Protein AF-A0A6S6XUQ8-F1 (afdb_monomer)

pLDDT: mean 86.18, std 13.91, range [40.44, 96.62]

Solvent-accessible surface area (backbone atoms only — not comparable to full-atom values): 4450 Å² total; per-residue (Å²): 133,80,53,65,45,78,56,96,90,40,78,32,50,36,78,47,63,39,65,35,90,90,75,74,43,66,76,40,76,38,60,66,73,86,82,76,52,72,67,61,49,50,53,49,52,54,52,48,45,74,75,41,46,80,78,46,48,64,59,55,54,50,53,53,54,61,65,60,71,75,114

Sequence (71 aa):
MYGTYNVGGREYPIIDMVENPDTGIKDIPLVDIPMMSDERWMELCEESRRKHPELYKQYETELKKEGSAAV

Radius of gyration: 19.79 Å; Cα contacts (8 Å, |Δi|>4): 60; chains: 1; bounding box: 35×37×48 Å

Mean predicted aligned error: 8.96 Å

Structure (mmCIF, N/CA/C/O backbone):
data_AF-A0A6S6XUQ8-F1
#
_entry.id   AF-A0A6S6XUQ8-F1
#
loop_
_atom_site.group_PDB
_atom_site.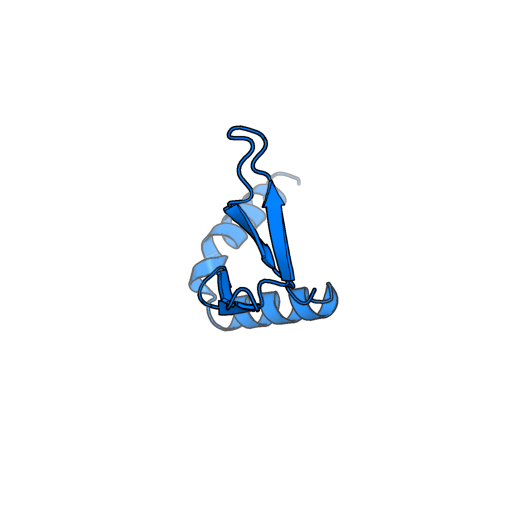id
_atom_site.type_symbol
_atom_site.label_atom_id
_atom_site.label_alt_id
_atom_site.label_comp_id
_atom_site.label_asym_id
_atom_site.label_entity_id
_atom_site.label_seq_id
_atom_site.pdbx_PDB_ins_code
_atom_site.Cartn_x
_atom_site.Cartn_y
_atom_site.Cartn_z
_atom_site.occupancy
_atom_site.B_iso_or_equiv
_atom_site.auth_seq_id
_atom_site.auth_comp_id
_atom_site.auth_asym_id
_atom_site.auth_atom_id
_atom_site.pdbx_PDB_model_num
ATOM 1 N N . MET A 1 1 ? 2.739 -12.264 -19.948 1.00 63.88 1 MET A N 1
ATOM 2 C CA . MET A 1 1 ? 2.085 -11.930 -18.666 1.00 63.88 1 MET A CA 1
ATOM 3 C C . MET A 1 1 ? 3.080 -12.286 -17.574 1.00 63.88 1 MET A C 1
ATOM 5 O O . MET A 1 1 ? 3.503 -13.434 -17.554 1.00 63.88 1 MET A O 1
ATOM 9 N N . TYR A 1 2 ? 3.534 -11.317 -16.775 1.00 84.12 2 TYR A N 1
ATOM 10 C CA . TYR A 1 2 ? 4.673 -11.468 -15.851 1.00 84.12 2 TYR A CA 1
ATOM 11 C C . TYR A 1 2 ? 4.338 -12.211 -14.541 1.00 84.12 2 TYR A C 1
ATOM 13 O O . TYR A 1 2 ? 5.231 -12.486 -13.750 1.00 84.12 2 TYR A O 1
ATOM 21 N N . GLY A 1 3 ? 3.070 -12.583 -14.332 1.00 93.00 3 GLY A N 1
ATOM 22 C CA . GLY A 1 3 ? 2.597 -13.243 -13.114 1.00 93.00 3 GLY A CA 1
ATOM 23 C C . GLY A 1 3 ?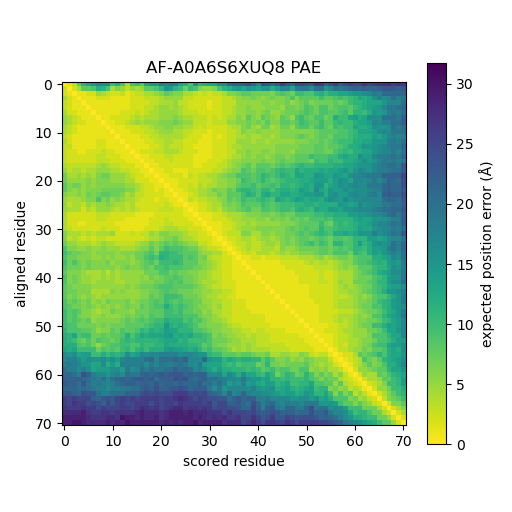 2.092 -12.242 -12.076 1.00 93.00 3 GLY A C 1
ATOM 24 O O . GLY A 1 3 ? 1.624 -11.155 -12.430 1.00 93.00 3 GLY A O 1
ATOM 25 N N . THR A 1 4 ? 2.162 -12.629 -10.805 1.00 95.19 4 THR A N 1
ATOM 26 C CA . THR A 1 4 ? 1.833 -11.776 -9.659 1.00 95.19 4 THR A CA 1
ATOM 27 C C . THR A 1 4 ? 3.044 -11.593 -8.758 1.00 95.19 4 THR A C 1
ATOM 29 O O . THR A 1 4 ? 3.998 -12.370 -8.812 1.00 95.19 4 THR A O 1
ATOM 32 N N . TYR A 1 5 ? 3.007 -10.549 -7.940 1.00 94.88 5 TYR A N 1
ATOM 33 C CA . TYR A 1 5 ? 4.013 -10.266 -6.931 1.00 94.88 5 TYR A CA 1
ATOM 34 C C . TYR A 1 5 ? 3.355 -10.052 -5.569 1.00 94.88 5 TYR A C 1
ATOM 36 O O . TYR A 1 5 ? 2.323 -9.380 -5.465 1.00 94.88 5 TYR A O 1
ATOM 44 N N . ASN A 1 6 ? 3.975 -10.595 -4.521 1.00 95.19 6 ASN A N 1
ATOM 45 C CA . ASN A 1 6 ? 3.472 -10.486 -3.161 1.00 95.19 6 ASN A CA 1
ATOM 46 C C . ASN A 1 6 ? 3.892 -9.159 -2.519 1.00 95.19 6 ASN A C 1
ATOM 48 O O . ASN A 1 6 ? 5.079 -8.911 -2.306 1.00 95.19 6 ASN A O 1
ATOM 52 N N . VAL A 1 7 ? 2.917 -8.332 -2.145 1.00 92.31 7 VAL A N 1
ATOM 53 C CA . VAL A 1 7 ? 3.131 -7.118 -1.351 1.00 92.31 7 VAL A CA 1
ATOM 54 C C . VAL A 1 7 ? 2.304 -7.221 -0.078 1.00 92.31 7 VAL A C 1
ATOM 56 O O . VAL A 1 7 ? 1.072 -7.209 -0.112 1.00 92.31 7 VAL A O 1
ATOM 59 N N . GLY A 1 8 ? 2.982 -7.350 1.064 1.00 88.25 8 GLY A N 1
ATOM 60 C CA . GLY A 1 8 ? 2.330 -7.405 2.376 1.00 88.25 8 GLY A CA 1
ATOM 61 C C . GLY A 1 8 ? 1.321 -8.552 2.520 1.00 88.25 8 GLY A C 1
ATOM 62 O O . GLY A 1 8 ? 0.280 -8.370 3.148 1.00 88.25 8 GLY A O 1
ATOM 63 N N . GLY A 1 9 ? 1.587 -9.714 1.908 1.00 93.12 9 GLY A N 1
ATOM 64 C CA . GLY A 1 9 ? 0.703 -10.882 1.963 1.00 93.12 9 GLY A CA 1
ATOM 65 C C . GLY A 1 9 ? -0.447 -10.874 0.951 1.00 93.12 9 GLY A C 1
ATOM 66 O O . GLY A 1 9 ? -1.309 -11.749 1.017 1.00 93.12 9 GLY A O 1
ATOM 67 N N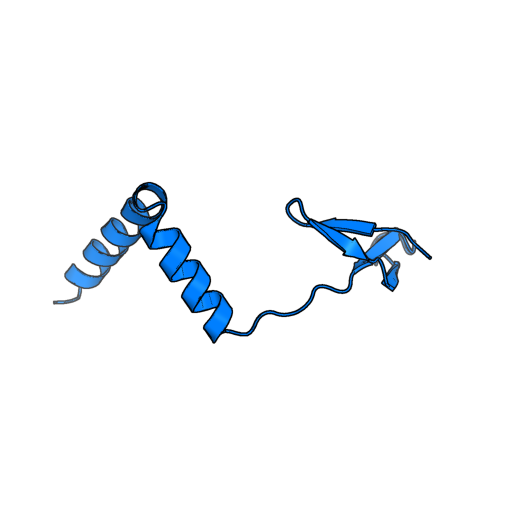 . ARG A 1 10 ? -0.480 -9.916 0.016 1.00 91.25 10 ARG A N 1
ATOM 68 C CA . ARG A 1 10 ? -1.447 -9.868 -1.091 1.00 91.25 10 ARG A CA 1
ATOM 69 C C . ARG A 1 10 ? -0.734 -9.968 -2.434 1.00 91.25 10 ARG A C 1
ATOM 71 O O . ARG A 1 10 ? 0.315 -9.364 -2.619 1.00 91.25 10 ARG A O 1
ATOM 78 N N . GLU 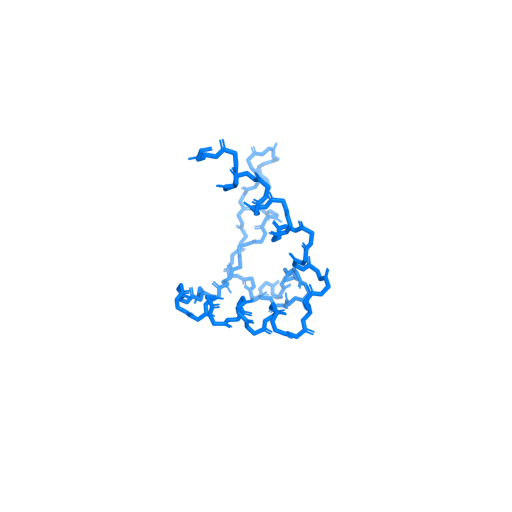A 1 11 ? -1.330 -10.708 -3.361 1.00 94.62 11 GLU A N 1
ATOM 79 C CA . GLU A 1 11 ? -0.826 -10.866 -4.727 1.00 94.62 11 GLU A CA 1
ATOM 80 C C . GLU A 1 11 ? -1.350 -9.746 -5.630 1.00 94.62 11 GLU A C 1
ATOM 82 O O . GLU A 1 11 ? -2.562 -9.541 -5.721 1.00 94.62 11 GLU A O 1
ATOM 87 N N . TYR A 1 12 ? -0.443 -9.056 -6.321 1.00 94.50 12 TYR A N 1
ATOM 88 C CA . TYR A 1 12 ? -0.767 -8.007 -7.291 1.00 94.50 12 TYR A CA 1
ATOM 89 C C . TYR A 1 12 ? -0.235 -8.365 -8.678 1.00 94.50 12 TYR A C 1
ATOM 91 O O . TYR A 1 12 ? 0.853 -8.935 -8.778 1.00 94.50 12 TYR A O 1
ATOM 99 N N . PRO A 1 13 ? -0.963 -8.046 -9.760 1.00 95.12 13 PRO A N 1
ATOM 100 C CA . PRO A 1 13 ? -0.484 -8.296 -11.111 1.00 95.12 13 PRO A CA 1
ATOM 101 C C . PRO A 1 13 ? 0.752 -7.443 -11.408 1.00 95.12 13 PRO A C 1
ATOM 103 O O . PRO A 1 13 ? 0.768 -6.236 -11.160 1.00 95.12 13 PRO A O 1
ATOM 106 N N . ILE A 1 14 ? 1.777 -8.074 -11.980 1.00 95.94 14 ILE A N 1
ATOM 107 C CA . ILE A 1 14 ? 2.939 -7.359 -12.509 1.00 95.94 14 ILE A CA 1
ATOM 108 C C . ILE A 1 14 ? 2.557 -6.800 -13.882 1.00 95.94 14 ILE A C 1
ATOM 110 O O . ILE A 1 14 ? 2.253 -7.561 -14.810 1.00 95.94 14 ILE A O 1
ATOM 114 N N . ILE A 1 15 ? 2.570 -5.474 -14.001 1.00 95.38 15 ILE A N 1
ATOM 115 C CA . ILE A 1 15 ? 2.238 -4.756 -15.236 1.00 95.38 15 ILE A CA 1
ATOM 116 C C . ILE A 1 15 ? 3.470 -4.471 -16.095 1.00 95.38 15 ILE A C 1
ATOM 118 O O . ILE A 1 15 ? 3.343 -4.417 -17.316 1.00 95.38 15 ILE A O 1
ATOM 122 N N . ASP A 1 16 ? 4.653 -4.357 -15.488 1.00 95.25 16 ASP A N 1
ATOM 123 C CA . ASP A 1 16 ? 5.919 -4.198 -16.208 1.00 95.25 16 ASP A CA 1
ATOM 124 C C . ASP A 1 16 ? 7.127 -4.593 -15.339 1.00 95.25 16 ASP A C 1
ATOM 126 O O . ASP A 1 16 ? 6.986 -4.878 -14.150 1.00 95.25 16 ASP A O 1
ATOM 130 N N . MET A 1 17 ? 8.319 -4.583 -15.932 1.00 95.62 17 MET A N 1
ATOM 131 C CA . MET A 1 17 ? 9.603 -4.728 -15.248 1.00 95.62 17 MET A CA 1
ATOM 132 C C . MET A 1 17 ? 10.443 -3.462 -15.457 1.00 95.62 17 MET A C 1
ATOM 134 O O . MET A 1 17 ? 10.734 -3.066 -16.590 1.00 95.62 17 MET A O 1
ATOM 138 N N . VAL A 1 18 ? 10.857 -2.840 -14.359 1.00 95.31 18 VAL A N 1
ATOM 139 C CA . VAL A 1 18 ? 11.663 -1.618 -14.331 1.00 95.31 18 VAL A CA 1
ATOM 140 C C . VAL A 1 18 ? 13.138 -1.979 -14.204 1.00 95.31 18 VAL A C 1
ATOM 142 O O . VAL A 1 18 ? 13.510 -2.973 -13.580 1.00 95.31 18 VAL A O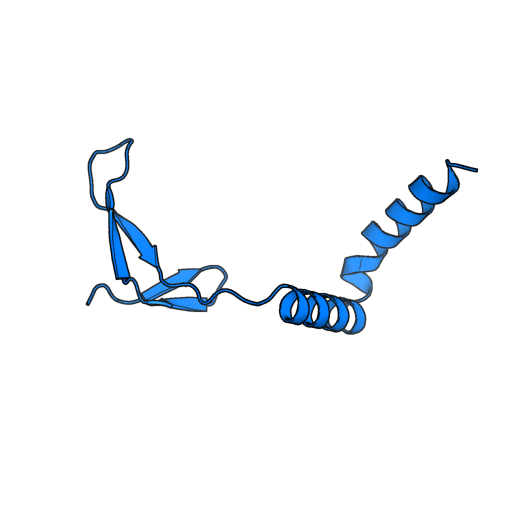 1
ATOM 145 N N . GLU A 1 19 ? 13.980 -1.169 -14.839 1.00 96.62 19 GLU A N 1
ATOM 146 C CA . GLU A 1 19 ? 15.428 -1.285 -14.735 1.00 96.62 19 GLU A CA 1
ATOM 147 C C . GLU A 1 19 ? 15.904 -0.867 -13.347 1.00 96.62 19 GLU A C 1
ATOM 149 O O . GLU A 1 19 ? 15.552 0.202 -12.845 1.00 96.62 19 GLU A O 1
ATOM 154 N N . ASN A 1 20 ? 16.721 -1.713 -12.738 1.00 93.81 20 ASN A N 1
ATOM 155 C CA . ASN A 1 20 ? 17.410 -1.394 -11.510 1.00 93.81 20 ASN A CA 1
ATOM 156 C C . ASN A 1 20 ? 18.572 -0.431 -11.813 1.00 93.81 20 ASN A C 1
ATOM 158 O O . ASN A 1 20 ? 19.482 -0.803 -12.559 1.00 93.81 20 ASN A O 1
ATOM 162 N N . PRO A 1 21 ? 18.578 0.784 -11.236 1.00 91.69 21 PRO A N 1
ATOM 163 C CA . PRO A 1 21 ? 19.593 1.791 -11.535 1.00 91.69 21 PRO A CA 1
ATOM 164 C C . PRO A 1 21 ? 21.010 1.377 -11.112 1.00 91.69 21 PRO A C 1
ATOM 166 O O . PRO A 1 21 ? 21.974 1.890 -11.674 1.00 91.69 21 PRO A O 1
ATOM 169 N N . ASP A 1 22 ? 21.149 0.449 -10.162 1.00 93.69 22 ASP A N 1
ATOM 170 C CA . ASP A 1 22 ? 22.451 -0.006 -9.669 1.00 93.69 22 ASP A CA 1
ATOM 171 C C . ASP A 1 22 ? 23.069 -1.102 -10.553 1.00 93.69 22 ASP A C 1
ATOM 173 O O . ASP A 1 22 ? 24.292 -1.234 -10.620 1.00 93.69 22 ASP A O 1
ATOM 177 N N . THR A 1 23 ? 22.241 -1.905 -11.233 1.00 93.56 23 THR A N 1
ATOM 178 C CA . THR A 1 23 ? 22.696 -3.074 -12.011 1.00 93.56 23 THR A CA 1
ATOM 179 C C . THR A 1 23 ? 22.480 -2.934 -13.518 1.00 93.56 23 THR A C 1
ATOM 181 O O . THR A 1 23 ? 23.109 -3.662 -14.285 1.00 93.56 23 THR A O 1
ATOM 184 N N . GLY A 1 24 ? 21.600 -2.029 -13.959 1.00 93.19 24 GLY A N 1
ATOM 185 C CA . GLY A 1 24 ? 21.168 -1.901 -15.355 1.00 93.19 24 GLY A CA 1
ATOM 186 C C . GLY A 1 24 ? 20.302 -3.069 -15.846 1.00 93.19 24 GLY A C 1
ATOM 187 O O . GLY A 1 24 ? 20.079 -3.220 -17.047 1.00 93.19 24 GLY A O 1
ATOM 188 N N . ILE A 1 25 ? 19.837 -3.938 -14.942 1.00 93.25 25 ILE A N 1
ATOM 189 C CA . ILE A 1 25 ? 19.026 -5.116 -15.269 1.00 93.25 25 ILE A CA 1
ATOM 190 C C . ILE A 1 25 ? 17.551 -4.803 -15.006 1.00 93.25 25 ILE A C 1
ATOM 192 O O . ILE A 1 25 ? 17.202 -4.214 -13.987 1.00 93.25 25 ILE A O 1
ATOM 196 N N . LYS A 1 26 ? 16.657 -5.220 -15.912 1.00 91.62 26 LYS A N 1
ATOM 197 C CA . LYS A 1 26 ? 15.198 -5.126 -15.726 1.00 91.62 26 LYS A CA 1
ATOM 198 C C . LYS A 1 26 ? 14.664 -6.245 -14.832 1.00 91.62 26 LYS A C 1
ATOM 200 O O . LYS A 1 26 ? 14.103 -7.219 -15.332 1.00 91.62 26 LYS A O 1
ATOM 205 N N . ASP A 1 27 ? 14.852 -6.110 -13.525 1.00 92.50 27 ASP A N 1
ATOM 206 C CA . ASP A 1 27 ? 14.460 -7.111 -12.525 1.00 92.50 27 ASP A CA 1
ATOM 207 C C . ASP A 1 27 ? 13.527 -6.585 -11.417 1.00 92.50 27 ASP A C 1
ATOM 209 O O . ASP A 1 27 ? 13.084 -7.373 -10.580 1.00 92.50 27 ASP A O 1
ATOM 213 N N . ILE A 1 28 ? 13.140 -5.303 -11.442 1.00 93.81 28 ILE A N 1
ATOM 214 C CA . ILE A 1 28 ? 12.220 -4.722 -10.453 1.00 93.81 28 ILE A CA 1
ATOM 215 C C . ILE A 1 28 ? 10.772 -4.818 -10.963 1.00 93.81 28 ILE A C 1
ATOM 217 O O . ILE A 1 28 ? 10.451 -4.201 -11.978 1.00 93.81 28 ILE A O 1
ATOM 221 N N . PRO A 1 29 ? 9.863 -5.543 -10.287 1.00 94.75 29 PRO A N 1
ATOM 222 C CA . PRO A 1 29 ? 8.476 -5.651 -10.727 1.00 94.75 29 PRO A CA 1
ATOM 223 C C . PRO A 1 29 ? 7.711 -4.345 -10.488 1.00 94.75 29 PRO A C 1
ATOM 225 O O . PRO A 1 29 ? 7.613 -3.862 -9.360 1.00 94.75 29 PRO A O 1
ATOM 228 N N . LEU A 1 30 ? 7.105 -3.808 -11.546 1.00 94.94 30 LEU A N 1
ATOM 229 C CA . LEU A 1 30 ? 6.096 -2.759 -11.455 1.00 94.94 30 LEU A CA 1
ATOM 230 C C . LEU A 1 30 ? 4.725 -3.414 -11.311 1.00 94.94 30 LEU A C 1
ATOM 232 O O . LEU A 1 30 ? 4.286 -4.156 -12.191 1.00 94.94 30 LEU A O 1
ATOM 236 N N . VAL A 1 31 ? 4.048 -3.136 -10.202 1.00 94.88 31 VAL A N 1
ATOM 237 C CA . VAL A 1 31 ? 2.737 -3.704 -9.872 1.00 94.88 31 VAL A CA 1
ATOM 238 C C . VAL A 1 31 ? 1.654 -2.638 -9.885 1.00 94.88 31 VAL A C 1
ATOM 240 O O . VAL A 1 31 ? 1.891 -1.498 -9.488 1.00 94.88 31 VAL A O 1
ATOM 243 N N . ASP A 1 32 ? 0.455 -3.027 -10.309 1.00 89.62 32 ASP A N 1
ATOM 244 C CA . ASP A 1 32 ? -0.731 -2.174 -10.220 1.00 89.62 32 ASP A CA 1
ATOM 245 C C . ASP A 1 32 ? -1.427 -2.400 -8.872 1.00 89.62 32 ASP A C 1
ATOM 247 O O . ASP A 1 32 ? -2.104 -3.412 -8.661 1.00 89.62 32 ASP A O 1
ATOM 251 N N . ILE A 1 33 ? -1.197 -1.485 -7.927 1.00 90.94 33 ILE A N 1
ATOM 252 C CA . ILE A 1 33 ? -1.848 -1.494 -6.615 1.00 90.94 33 ILE A CA 1
ATOM 253 C C . ILE A 1 33 ? -3.015 -0.506 -6.670 1.00 90.94 33 ILE A C 1
ATOM 255 O O . ILE A 1 33 ? -2.776 0.701 -6.767 1.00 90.94 33 ILE A O 1
ATOM 259 N N . PRO A 1 34 ? -4.271 -0.976 -6.544 1.00 87.62 34 PRO A N 1
ATOM 260 C CA . PRO A 1 34 ? -5.417 -0.087 -6.490 1.00 87.62 34 PRO A CA 1
ATOM 261 C C . PRO A 1 34 ? -5.279 0.876 -5.315 1.00 87.62 34 PRO A C 1
ATOM 263 O O . PRO A 1 34 ? -5.204 0.458 -4.155 1.00 87.62 34 PRO A O 1
ATOM 266 N N . MET A 1 35 ? -5.255 2.171 -5.618 1.00 85.94 35 MET A N 1
ATOM 267 C CA . MET A 1 35 ? -5.264 3.191 -4.584 1.00 85.94 35 MET A CA 1
ATOM 268 C C . MET A 1 35 ? -6.601 3.188 -3.843 1.00 85.94 35 MET A C 1
ATOM 270 O O . MET A 1 35 ? -7.674 3.066 -4.434 1.00 85.94 35 MET A O 1
ATOM 274 N N . MET A 1 36 ? -6.516 3.334 -2.526 1.00 91.44 36 MET A N 1
ATOM 275 C CA . MET A 1 36 ? -7.661 3.526 -1.647 1.00 91.44 36 MET A CA 1
ATOM 276 C C . MET A 1 36 ? -7.884 5.022 -1.433 1.00 91.44 36 MET A C 1
ATOM 278 O O . MET A 1 36 ? -6.912 5.772 -1.391 1.00 91.44 36 MET A O 1
ATOM 282 N N . SER A 1 37 ? -9.141 5.453 -1.297 1.00 94.00 37 SER A N 1
ATOM 283 C CA . SER A 1 37 ? -9.422 6.839 -0.916 1.00 94.00 37 SER A CA 1
ATOM 284 C C . SER A 1 37 ? -9.040 7.092 0.543 1.00 94.00 37 SER A C 1
ATOM 286 O O . SER A 1 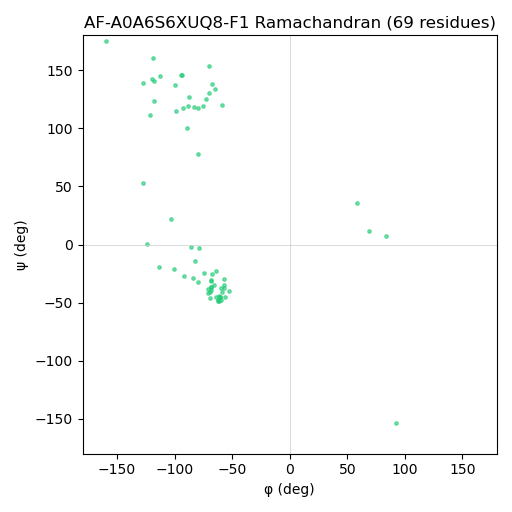37 ? -9.071 6.170 1.367 1.00 94.00 37 SER A O 1
ATOM 288 N N . ASP A 1 38 ? -8.727 8.344 0.866 1.00 94.88 38 ASP A N 1
ATOM 289 C CA . ASP A 1 38 ? -8.380 8.749 2.228 1.00 94.88 38 ASP A CA 1
ATOM 290 C C . ASP A 1 38 ? -9.531 8.459 3.203 1.00 94.88 38 ASP A C 1
ATOM 292 O O . ASP A 1 38 ? -9.299 7.989 4.315 1.00 94.88 38 ASP A O 1
ATOM 296 N N . GLU A 1 39 ? -10.786 8.646 2.780 1.00 95.50 39 GLU A N 1
ATOM 297 C CA . GLU A 1 39 ? -11.957 8.343 3.610 1.00 95.50 39 GLU A CA 1
ATOM 298 C C . GLU A 1 39 ? -12.020 6.854 3.944 1.00 95.50 39 GLU A C 1
ATOM 300 O O . GLU A 1 39 ? -12.156 6.475 5.109 1.00 95.50 39 GLU A O 1
ATOM 305 N N . ARG A 1 40 ? -11.857 5.992 2.932 1.00 93.94 40 ARG A N 1
ATOM 306 C CA . ARG A 1 40 ? -11.897 4.544 3.141 1.00 93.94 40 ARG A CA 1
ATOM 307 C C . ARG A 1 40 ? -10.732 4.067 4.005 1.00 93.94 40 ARG A C 1
ATOM 309 O O . A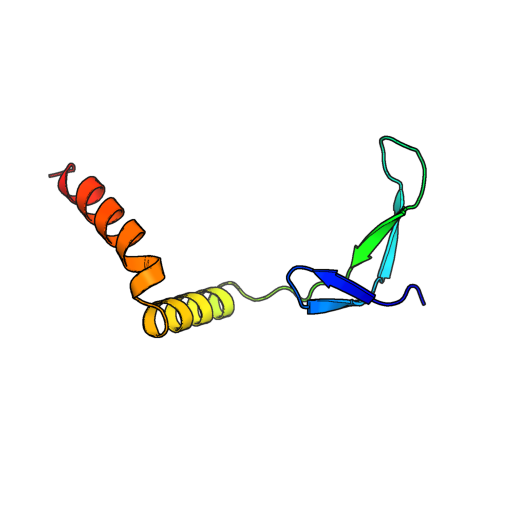RG A 1 40 ? -10.894 3.143 4.804 1.00 93.94 40 ARG A O 1
ATOM 316 N N . TRP A 1 41 ? -9.571 4.695 3.859 1.00 92.31 41 TRP A N 1
ATOM 317 C CA . TRP A 1 41 ? -8.422 4.440 4.715 1.00 92.31 41 TRP A CA 1
ATOM 318 C C . TRP A 1 41 ? -8.733 4.775 6.179 1.00 92.31 41 TRP A C 1
ATOM 320 O O . TRP A 1 41 ? -8.519 3.943 7.062 1.00 92.31 41 TRP A O 1
ATOM 330 N N . MET A 1 42 ? -9.308 5.954 6.434 1.00 95.25 42 MET A N 1
ATOM 331 C CA . MET A 1 42 ? -9.678 6.399 7.780 1.00 95.25 42 MET A CA 1
ATOM 332 C C . MET A 1 42 ? -10.698 5.466 8.442 1.00 95.25 42 MET A C 1
ATOM 334 O O . MET A 1 42 ? -10.486 5.054 9.583 1.00 95.25 42 MET A O 1
ATOM 338 N N . GLU A 1 43 ? -11.739 5.048 7.718 1.00 96.38 43 GLU A N 1
ATOM 339 C CA . GLU A 1 43 ? -12.723 4.073 8.212 1.00 96.38 43 GLU A CA 1
ATOM 340 C C . GLU A 1 43 ? -12.066 2.759 8.662 1.00 96.38 43 GLU A C 1
ATOM 342 O O . GLU A 1 43 ? -12.378 2.220 9.726 1.00 96.38 43 GLU A O 1
ATOM 347 N N . LEU A 1 44 ? -11.133 2.232 7.863 1.00 94.00 44 LEU A N 1
ATOM 348 C CA . LEU A 1 44 ? -10.426 0.991 8.184 1.00 94.00 44 LEU A CA 1
ATOM 349 C C . LEU A 1 44 ? -9.492 1.160 9.384 1.00 94.00 44 LEU A C 1
ATOM 351 O O . LEU A 1 44 ? -9.378 0.249 10.208 1.00 94.00 44 LEU A O 1
ATOM 355 N N . CYS A 1 45 ? -8.844 2.318 9.515 1.00 92.00 45 CYS A N 1
ATOM 356 C CA . CYS A 1 45 ? -8.049 2.649 10.691 1.00 92.00 45 CYS A CA 1
ATOM 357 C C . CYS A 1 45 ? -8.908 2.681 11.964 1.00 92.00 45 CYS A C 1
ATOM 359 O O . CYS A 1 45 ? -8.498 2.126 12.987 1.00 92.00 45 CYS A O 1
ATOM 361 N N . GLU A 1 46 ? -10.095 3.287 11.916 1.00 94.00 46 GLU A N 1
ATOM 362 C CA . GLU A 1 46 ? -11.043 3.303 13.036 1.00 94.00 46 GLU A CA 1
ATOM 363 C C . GLU A 1 46 ? -11.548 1.898 13.376 1.00 94.00 46 GLU A C 1
ATOM 365 O O . GLU A 1 46 ? -11.561 1.499 14.545 1.00 94.00 46 GLU A O 1
ATOM 370 N N . GLU A 1 47 ? -11.909 1.109 12.362 1.00 96.44 47 GLU A N 1
ATOM 371 C CA . GLU A 1 47 ? -12.344 -0.273 12.545 1.00 96.44 47 GLU A CA 1
ATOM 372 C C . GLU A 1 47 ? -11.242 -1.125 13.190 1.00 96.44 47 GLU A C 1
ATOM 374 O O . GLU A 1 47 ? -11.512 -1.866 14.140 1.00 96.44 47 GLU A O 1
ATOM 379 N N . SER A 1 48 ? -10.002 -0.991 12.712 1.00 94.75 48 SER A N 1
ATOM 380 C CA . SER A 1 48 ? -8.830 -1.668 13.271 1.00 94.75 48 SER A CA 1
ATOM 381 C C . SER A 1 48 ? -8.614 -1.283 14.732 1.00 94.75 48 SER A C 1
ATOM 383 O O . SER A 1 48 ? -8.501 -2.159 15.590 1.00 94.75 48 SER A O 1
ATOM 385 N N . ARG A 1 49 ? -8.658 0.017 15.049 1.00 92.69 49 ARG A N 1
ATOM 386 C CA . ARG A 1 49 ? -8.517 0.527 16.420 1.00 92.69 49 ARG A CA 1
ATOM 387 C C . ARG A 1 49 ? -9.584 -0.034 17.356 1.00 92.69 49 ARG A C 1
ATOM 389 O O . ARG A 1 49 ? -9.278 -0.410 18.484 1.00 92.69 49 ARG A O 1
ATOM 396 N N . ARG A 1 50 ? -10.830 -0.136 16.886 1.00 93.62 50 ARG A N 1
ATOM 397 C CA . ARG A 1 50 ? -11.941 -0.711 17.657 1.00 93.62 50 ARG A CA 1
ATOM 398 C C . ARG A 1 50 ? -11.775 -2.217 17.887 1.00 93.62 50 ARG A C 1
ATOM 400 O O . ARG A 1 50 ? -12.173 -2.705 18.942 1.00 93.62 50 ARG A O 1
ATOM 407 N N . LYS A 1 51 ? -11.238 -2.954 16.908 1.00 96.12 51 LYS A N 1
ATOM 408 C CA . LYS A 1 51 ? -11.035 -4.413 16.991 1.00 96.12 51 LYS A CA 1
ATOM 409 C C . LYS A 1 51 ? -9.794 -4.810 17.788 1.00 96.12 51 LYS A C 1
ATOM 411 O O . LYS A 1 51 ? -9.823 -5.851 18.436 1.00 96.12 51 LYS A O 1
ATOM 416 N N . HIS A 1 52 ? -8.750 -3.989 17.744 1.00 92.56 52 HIS A N 1
ATOM 417 C CA . HIS A 1 52 ? -7.441 -4.269 18.333 1.00 92.56 52 HIS A CA 1
ATOM 418 C C . HIS A 1 52 ? -6.971 -3.143 19.262 1.00 92.56 52 HIS A C 1
ATOM 420 O O . HIS A 1 52 ? -5.874 -2.607 19.076 1.00 92.56 52 HIS A O 1
ATOM 426 N N . PRO A 1 53 ? -7.779 -2.722 20.254 1.00 90.31 53 PRO A N 1
ATOM 427 C CA . PRO A 1 53 ? -7.460 -1.563 21.086 1.00 90.31 53 PRO A CA 1
ATOM 428 C C . PRO A 1 53 ? -6.100 -1.688 21.794 1.00 90.31 53 PRO A C 1
ATOM 430 O O . PRO A 1 53 ? -5.432 -0.687 22.033 1.00 90.31 53 PRO A O 1
ATOM 433 N N . GLU A 1 54 ? -5.649 -2.901 22.112 1.00 90.94 54 GLU A N 1
ATOM 434 C CA . GLU A 1 54 ? -4.340 -3.190 22.704 1.00 90.94 54 GLU A CA 1
ATOM 435 C C . GLU A 1 54 ? -3.149 -2.679 21.884 1.00 90.94 54 GLU A C 1
ATOM 437 O O . GLU A 1 54 ? -2.180 -2.213 22.480 1.00 90.94 54 GLU A O 1
ATOM 442 N N . LEU A 1 55 ? -3.236 -2.692 20.550 1.00 87.81 55 LEU A N 1
ATOM 443 C CA . LEU A 1 55 ? -2.148 -2.251 19.668 1.00 87.81 55 LEU A CA 1
ATOM 444 C C . LEU A 1 55 ? -2.004 -0.723 19.632 1.00 87.81 55 LEU A C 1
ATOM 446 O O . LEU A 1 55 ? -0.923 -0.199 19.364 1.00 87.81 55 LEU A O 1
ATOM 450 N N . TYR A 1 56 ? -3.088 -0.002 19.927 1.00 86.75 56 TYR A N 1
ATOM 451 C CA . TYR A 1 56 ? -3.154 1.459 19.833 1.00 86.75 56 TYR A CA 1
ATOM 452 C C . TYR A 1 56 ? -3.000 2.155 21.190 1.00 86.75 56 TYR A C 1
ATOM 454 O O . TYR A 1 56 ? -2.594 3.316 21.237 1.00 86.75 56 TYR A O 1
ATOM 462 N N . LYS A 1 57 ? -3.252 1.446 22.301 1.00 84.56 57 LYS A N 1
ATOM 463 C CA . LYS A 1 57 ? -3.154 1.987 23.669 1.00 84.56 57 LYS A CA 1
ATOM 464 C C . LYS A 1 57 ? -1.815 2.658 23.972 1.00 84.56 57 LYS A C 1
ATOM 466 O O . LYS A 1 57 ? -1.811 3.686 24.644 1.00 84.56 57 LYS A O 1
ATOM 471 N N . GLN A 1 58 ? -0.696 2.097 23.510 1.00 76.69 58 GLN A N 1
ATOM 472 C CA . GLN A 1 58 ? 0.636 2.657 23.774 1.00 76.69 58 GLN A CA 1
ATOM 473 C C . GLN A 1 58 ? 0.788 4.062 23.169 1.00 76.69 58 GLN A C 1
ATOM 475 O O . GLN A 1 58 ? 1.093 5.011 23.886 1.00 76.69 58 GLN A O 1
ATOM 480 N N . TYR A 1 59 ? 0.413 4.217 21.898 1.00 72.75 59 TYR A N 1
ATOM 481 C CA . TYR A 1 59 ? 0.498 5.481 21.168 1.00 72.75 59 TYR A CA 1
ATOM 482 C C . TYR A 1 59 ? -0.487 6.522 21.703 1.00 72.75 59 TYR A C 1
ATOM 484 O O . TYR A 1 59 ? -0.154 7.692 21.849 1.00 72.75 59 TYR A O 1
ATOM 492 N N . GLU A 1 60 ? -1.701 6.104 22.065 1.00 73.19 60 GLU A N 1
ATOM 493 C CA . GLU A 1 60 ? -2.692 7.006 22.661 1.00 73.19 60 GLU A CA 1
ATOM 494 C C . GLU A 1 60 ? -2.295 7.480 24.064 1.00 73.19 60 GLU A C 1
ATOM 496 O O . GLU A 1 60 ? -2.641 8.592 24.470 1.00 73.19 60 GLU A O 1
ATOM 501 N N . THR A 1 61 ? -1.567 6.652 24.815 1.00 71.38 61 THR A N 1
ATOM 502 C CA . THR A 1 61 ? -1.046 7.032 26.134 1.00 71.38 61 THR A CA 1
ATOM 503 C C . THR A 1 61 ? 0.082 8.053 26.004 1.00 71.38 61 THR A C 1
ATOM 505 O O . THR A 1 61 ? 0.148 8.988 26.799 1.00 71.38 61 THR A O 1
ATOM 508 N N . GLU A 1 62 ? 0.944 7.905 24.998 1.00 63.25 62 GLU A N 1
ATOM 509 C CA . GLU A 1 62 ? 2.032 8.843 24.697 1.00 63.25 62 GLU A CA 1
ATOM 510 C C . GLU A 1 62 ? 1.502 10.185 24.173 1.00 63.25 62 GLU A C 1
ATOM 512 O O . GLU A 1 62 ? 1.844 11.227 24.729 1.00 63.25 62 GLU A O 1
ATOM 517 N N . LEU A 1 63 ? 0.553 10.168 23.230 1.00 61.41 63 LEU A N 1
ATOM 518 C CA . LEU A 1 63 ? -0.108 11.378 22.718 1.00 61.41 63 LEU A CA 1
ATOM 519 C C . LEU A 1 63 ? -0.792 12.196 23.826 1.00 61.41 63 LEU A C 1
ATOM 521 O O . LEU A 1 63 ? -0.751 13.425 23.823 1.00 61.41 63 LEU A O 1
ATOM 525 N N . LYS A 1 64 ? -1.402 11.529 24.815 1.00 60.69 64 LYS A N 1
ATOM 526 C CA . LYS A 1 64 ? -2.009 12.209 25.973 1.00 60.69 64 LYS A CA 1
ATOM 527 C C . LYS A 1 64 ? -0.977 12.859 26.895 1.00 60.69 64 LYS A C 1
ATOM 529 O O . LYS A 1 64 ? -1.290 13.877 27.508 1.00 60.69 64 LYS A O 1
ATOM 534 N N . LYS A 1 65 ? 0.232 12.301 27.005 1.00 59.94 65 LYS A N 1
ATOM 535 C CA . LYS A 1 65 ? 1.316 12.905 27.797 1.00 59.94 65 LYS A CA 1
ATOM 536 C C . LYS A 1 65 ? 1.864 14.159 27.121 1.00 59.94 65 LYS A C 1
ATOM 538 O O . LYS A 1 65 ? 2.062 15.158 27.803 1.00 59.94 65 LYS A O 1
ATOM 543 N N . GLU A 1 66 ? 2.043 14.130 25.803 1.00 58.50 66 GLU A N 1
ATOM 544 C CA . GLU A 1 66 ? 2.519 15.289 25.037 1.00 58.50 66 GLU A CA 1
ATOM 545 C C . GLU A 1 66 ? 1.475 16.414 24.982 1.00 58.50 66 GLU A C 1
ATOM 547 O O . GLU A 1 66 ? 1.811 17.575 25.200 1.00 58.50 66 GLU A O 1
ATOM 552 N N . GLY A 1 67 ? 0.190 16.083 24.810 1.00 57.38 67 GLY A N 1
ATOM 553 C CA . GLY A 1 67 ? -0.897 17.070 24.851 1.00 57.38 67 GLY A CA 1
ATOM 554 C C . GLY A 1 67 ? -1.140 17.691 26.235 1.00 57.38 67 GLY A C 1
ATOM 555 O O . GLY A 1 67 ? -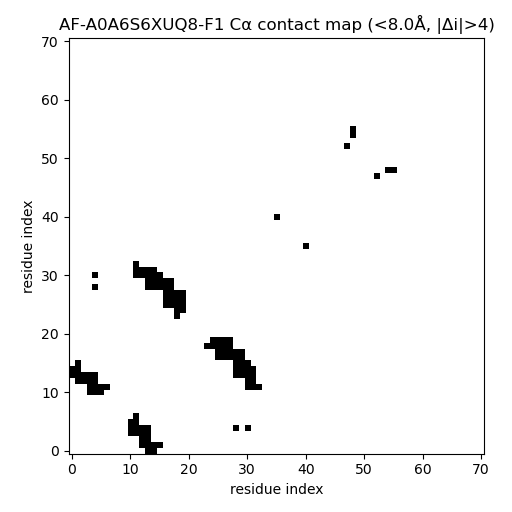1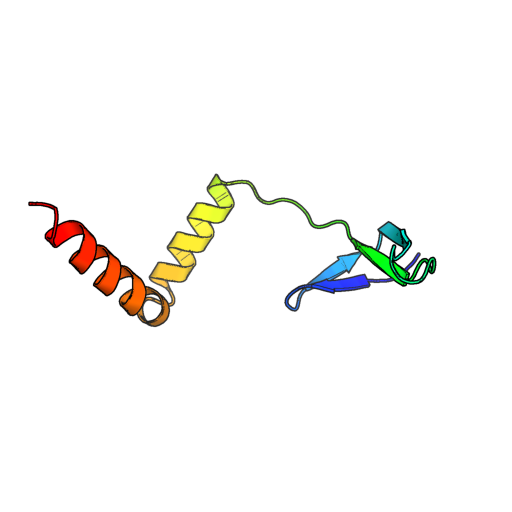.628 18.813 26.325 1.00 57.38 67 GLY A O 1
ATOM 556 N N . SER A 1 68 ? -0.777 16.996 27.319 1.00 52.91 68 SER A N 1
ATOM 557 C CA . SER A 1 68 ? -0.893 17.509 28.693 1.00 52.91 68 SER A CA 1
ATOM 558 C C . SER A 1 68 ? 0.272 18.414 29.112 1.00 52.91 68 SER A C 1
ATOM 560 O O . SER A 1 68 ? 0.155 19.086 30.132 1.00 52.91 68 SER A O 1
ATOM 562 N N . ALA A 1 69 ? 1.381 18.431 28.369 1.00 53.00 69 ALA A N 1
ATOM 563 C CA . ALA A 1 69 ? 2.529 19.301 28.638 1.00 53.00 69 ALA A CA 1
ATOM 564 C C . ALA A 1 69 ? 2.390 20.703 28.005 1.00 53.00 69 ALA A C 1
ATOM 566 O O . ALA A 1 69 ? 3.267 21.545 28.185 1.00 53.00 69 ALA A O 1
ATOM 567 N N . ALA A 1 70 ? 1.304 20.950 27.263 1.00 51.59 70 ALA A N 1
ATOM 568 C CA . ALA A 1 70 ? 1.025 22.205 26.563 1.00 51.59 70 ALA A CA 1
ATOM 569 C C . ALA A 1 70 ? -0.025 23.098 27.267 1.00 51.59 70 ALA A C 1
ATOM 571 O O . ALA A 1 70 ? -0.639 23.939 26.607 1.00 51.59 70 ALA A O 1
ATOM 572 N N . VAL A 1 71 ? -0.245 22.925 28.580 1.00 40.44 71 VAL A N 1
ATOM 573 C CA . VAL A 1 71 ? -1.140 23.765 29.406 1.00 40.44 71 VAL A CA 1
ATOM 574 C C . VAL A 1 71 ? -0.412 24.279 30.638 1.00 40.44 71 VAL A C 1
ATOM 576 O O . VAL A 1 71 ? 0.227 23.450 31.323 1.00 40.44 71 VAL A O 1
#

Secondary structure (DSSP, 8-state):
---EEEETTEEEEEEEEEEPTTT--EEEEEE--PPPPHHHHHHHHHHHHHH-HHHHHHHHHHHHHHHHTT-

Foldseek 3Di:
DQAWDDDPNDTFDFPAFDQDPVPRDRHHTDTDDDDDDPVVVVVVVVVCCVVCVVVCVVVVVVVVVVVVVPD